Protein AF-A0A1X7SH70-F1 (afdb_monomer)

Sequence (105 aa):
MLYKKLGATLLFFGCRNRAHDYLYQEELEEYESKGILSGLYVAFSREQEEKVYVQHKLKEKGKEVWELIEGQGFFYVCGDARNMARDVQNTLLSIIKEHGGKTET

InterPro domains:
  IPR001433 Oxidoreductase FAD/NAD(P)-binding [PF00175] (8-89)
  IPR001709 Flavoprotein pyridine nucleotide cytochrome reductase [PR00371] (7-16)
  I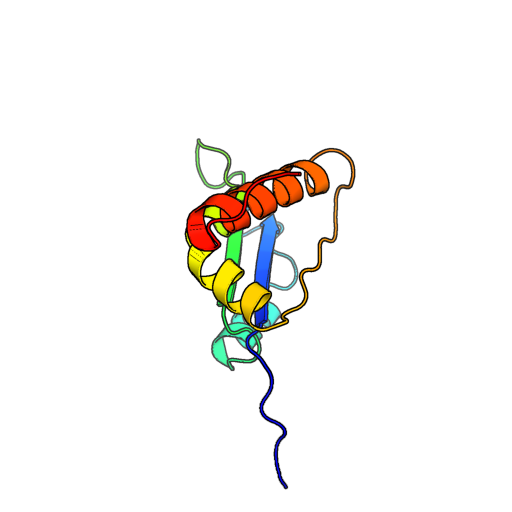PR001709 Flavoprotein pyridine nucleotide cytochrome reductase [PR00371] (20-31)
  IPR001709 Flavoprotein pyridine nucleotide cytochrome reductase [PR00371] (51-67)
  IPR001709 Flavoprotein pyridine nucleotide cytochrome reductase [PR00371] (74-82)
  IPR039261 Ferredoxin-NADP reductase (FNR), nucleotide-binding domain [G3DSA:3.40.50.80] (2-105)
  IPR039261 Ferredoxin-NADP reductase (FNR), nucleotide-binding domain [SSF52343] (3-101)

Organism: Amphimedon queenslandica (NCBI:txid400682)

Foldseek 3Di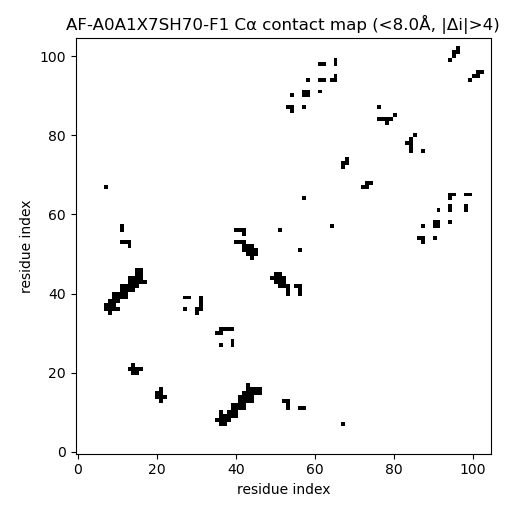:
DPDDDDDAAEDQEEDADPVPPPPPVVVVVVCCVVRVHVYYHYFHQHPDPHGGHSLNSCLVCLQVVLVCVVVVHDDDDDDDPPPNVVSNVVSNVVSCCPNVVDDDD

pLDDT: mean 95.18, std 8.49, range [47.22, 98.81]

Solvent-accessible surface area (backbone atoms only — not comparable to full-atom values): 6361 Å² total; per-residue (Å²): 133,87,75,79,82,77,74,88,36,77,46,74,40,70,34,46,35,76,94,79,51,47,77,60,48,69,62,52,54,48,32,34,76,71,57,66,28,67,38,78,46,76,17,44,38,60,79,49,92,68,75,36,43,42,43,58,56,48,57,78,40,23,62,63,55,41,55,39,46,77,68,74,48,86,88,86,87,87,75,56,73,84,54,56,49,52,50,39,50,55,42,50,52,49,27,40,34,72,70,63,76,48,75,91,131

Mean predicted aligned error: 3.51 Å

Structure (mmCIF, N/CA/C/O backbone):
data_AF-A0A1X7SH70-F1
#
_entry.id   AF-A0A1X7SH70-F1
#
loop_
_atom_site.group_PDB
_atom_site.id
_atom_site.type_symbol
_atom_site.label_atom_id
_atom_site.label_alt_id
_atom_site.label_comp_id
_atom_site.label_asym_id
_atom_site.label_entity_id
_atom_site.label_seq_id
_atom_site.pdbx_PDB_ins_code
_atom_site.Cartn_x
_atom_site.Cartn_y
_atom_site.Cartn_z
_atom_site.occupancy
_atom_site.B_iso_or_equiv
_atom_site.auth_seq_id
_atom_site.auth_comp_id
_atom_site.auth_asym_id
_atom_site.auth_atom_id
_atom_site.pdbx_PDB_model_num
ATOM 1 N N . MET A 1 1 ? -27.297 -20.633 -3.554 1.00 47.22 1 MET A N 1
ATOM 2 C CA . MET A 1 1 ? -25.963 -20.526 -2.926 1.00 47.22 1 MET A CA 1
ATOM 3 C C . MET A 1 1 ? -25.828 -19.127 -2.349 1.00 47.22 1 MET A C 1
ATOM 5 O O . MET A 1 1 ? -25.842 -18.173 -3.112 1.00 47.22 1 MET A O 1
ATOM 9 N N . LEU A 1 2 ? -25.787 -18.991 -1.021 1.00 52.19 2 LEU A N 1
ATOM 10 C CA . LEU A 1 2 ? -25.468 -17.720 -0.365 1.00 52.19 2 LEU A CA 1
ATOM 11 C C . LEU A 1 2 ? -23.964 -17.489 -0.529 1.00 52.19 2 LEU A C 1
ATOM 13 O O . LEU A 1 2 ? -23.169 -18.049 0.222 1.00 52.19 2 LEU A O 1
ATOM 17 N N . TYR A 1 3 ? -23.562 -16.729 -1.547 1.00 62.16 3 TYR A N 1
ATOM 18 C CA . TYR A 1 3 ? -22.181 -16.270 -1.633 1.00 62.16 3 TYR A CA 1
ATOM 19 C C . TYR A 1 3 ? -21.914 -15.364 -0.431 1.00 62.16 3 TYR A C 1
ATOM 21 O O . TYR A 1 3 ? -22.565 -14.334 -0.251 1.00 62.16 3 TYR A O 1
ATOM 29 N N . LYS A 1 4 ? -20.983 -15.784 0.428 1.00 75.44 4 LYS A N 1
ATOM 30 C CA . LYS A 1 4 ? -20.493 -14.971 1.537 1.00 75.44 4 LYS A CA 1
ATOM 31 C C . LYS A 1 4 ? -19.843 -13.728 0.932 1.00 75.44 4 LYS A C 1
ATOM 33 O O . LYS A 1 4 ? -18.871 -13.849 0.191 1.00 75.44 4 LYS A O 1
ATOM 38 N N . LYS A 1 5 ? -20.397 -12.550 1.219 1.00 80.88 5 LYS A N 1
ATOM 39 C CA . LYS A 1 5 ? -19.804 -11.278 0.798 1.00 80.88 5 LYS A CA 1
ATOM 40 C C . LYS A 1 5 ? -18.424 -11.157 1.450 1.00 80.88 5 LYS A C 1
ATOM 42 O O . LYS A 1 5 ? -18.324 -11.229 2.676 1.00 80.88 5 LYS A O 1
ATOM 47 N N . LEU A 1 6 ? -17.377 -11.035 0.637 1.00 88.62 6 LEU A N 1
ATOM 48 C CA . LEU A 1 6 ? -16.024 -10.776 1.124 1.00 88.62 6 LEU A CA 1
ATOM 49 C C . LEU A 1 6 ? -15.920 -9.324 1.612 1.00 88.62 6 LEU A C 1
ATOM 51 O O . LEU A 1 6 ? -16.635 -8.445 1.125 1.00 88.62 6 LEU A O 1
ATOM 55 N N . GLY A 1 7 ? -15.061 -9.096 2.606 1.00 92.31 7 GLY A N 1
ATOM 56 C CA . GLY A 1 7 ? -14.694 -7.748 3.034 1.00 92.31 7 GLY A CA 1
ATOM 57 C C . GLY A 1 7 ? -13.812 -7.059 1.992 1.00 92.31 7 GLY A C 1
ATOM 58 O O . GLY A 1 7 ? -13.246 -7.716 1.116 1.00 92.31 7 GLY A O 1
ATOM 59 N N . ALA A 1 8 ? -13.695 -5.737 2.097 1.00 96.81 8 ALA A N 1
ATOM 60 C CA . ALA A 1 8 ? -12.810 -4.977 1.229 1.00 96.81 8 ALA A CA 1
ATOM 61 C C . ALA A 1 8 ? -11.343 -5.372 1.464 1.00 96.81 8 ALA A C 1
ATOM 63 O O . ALA A 1 8 ? -10.927 -5.594 2.601 1.00 96.81 8 ALA A O 1
ATOM 64 N N . THR A 1 9 ? -10.576 -5.473 0.380 1.00 97.88 9 THR A N 1
ATOM 65 C CA . THR A 1 9 ? -9.162 -5.873 0.409 1.00 97.88 9 THR A CA 1
ATOM 66 C C . THR A 1 9 ? -8.341 -4.896 -0.418 1.00 97.88 9 THR A C 1
ATOM 68 O O . THR A 1 9 ? -8.554 -4.789 -1.624 1.00 97.88 9 THR A O 1
ATOM 71 N N . LEU A 1 10 ? -7.397 -4.202 0.216 1.00 98.62 10 LEU A N 1
ATOM 72 C CA . LEU A 1 10 ? -6.459 -3.303 -0.459 1.00 98.62 10 LEU A CA 1
ATOM 73 C C . LEU A 1 10 ? -5.077 -3.948 -0.507 1.00 98.62 10 LEU A C 1
ATOM 75 O O . LEU A 1 10 ? -4.599 -4.454 0.510 1.00 98.62 10 LEU A O 1
ATOM 79 N N . LEU A 1 11 ? -4.421 -3.894 -1.664 1.00 98.81 11 LEU A N 1
ATOM 80 C CA . LEU A 1 11 ? -3.042 -4.342 -1.823 1.00 98.81 11 LEU A CA 1
ATOM 81 C C . LEU A 1 11 ? -2.134 -3.161 -2.161 1.00 98.81 11 LEU A C 1
ATOM 83 O O . LEU A 1 11 ? -2.312 -2.499 -3.180 1.00 98.81 11 LEU A O 1
ATOM 87 N N . PHE A 1 12 ? -1.115 -2.949 -1.332 1.00 98.81 12 PHE A N 1
ATOM 88 C CA . PHE A 1 12 ? -0.026 -2.014 -1.599 1.00 98.81 12 PHE A CA 1
ATOM 89 C C . PHE A 1 12 ? 1.211 -2.810 -2.014 1.00 98.81 12 PHE A C 1
ATOM 91 O O . PHE A 1 12 ? 1.749 -3.581 -1.219 1.00 98.81 12 PHE A O 1
ATOM 98 N N . PHE A 1 13 ? 1.661 -2.636 -3.254 1.00 98.69 13 PHE A N 1
ATOM 99 C CA . PHE A 1 13 ? 2.781 -3.381 -3.828 1.00 98.6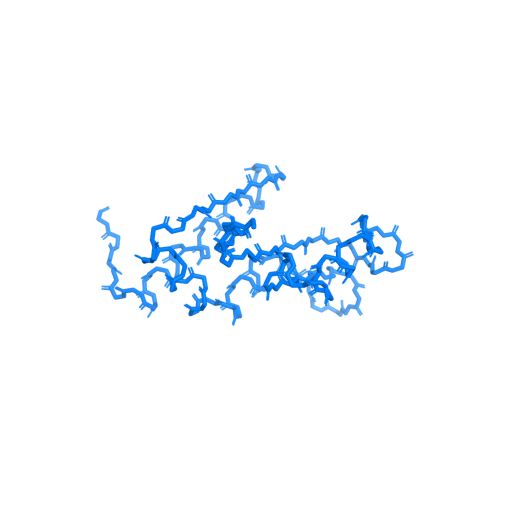9 13 PHE A CA 1
ATOM 100 C C . PHE A 1 13 ? 3.897 -2.436 -4.279 1.00 98.69 13 PHE A C 1
ATOM 102 O O . PHE A 1 13 ? 3.636 -1.314 -4.703 1.00 98.69 13 PHE A O 1
ATOM 109 N N . GLY A 1 14 ? 5.156 -2.864 -4.171 1.00 98.19 14 GLY A N 1
ATOM 110 C CA . GLY A 1 14 ? 6.314 -2.040 -4.512 1.00 98.19 14 GLY A CA 1
ATOM 111 C C . GLY A 1 14 ? 7.294 -2.779 -5.410 1.00 98.19 14 GLY A C 1
ATOM 112 O O . GLY A 1 14 ? 7.729 -3.879 -5.079 1.00 98.19 14 GLY A O 1
ATOM 113 N N . CYS A 1 15 ? 7.688 -2.141 -6.509 1.00 98.06 15 CYS A N 1
ATOM 114 C CA . CYS A 1 15 ? 8.710 -2.637 -7.431 1.00 98.06 15 CYS A CA 1
ATOM 115 C C . CYS A 1 15 ? 9.524 -1.471 -8.021 1.00 98.06 15 CYS A C 1
ATOM 117 O O . CYS A 1 15 ? 9.341 -0.306 -7.649 1.00 98.06 15 CYS A O 1
ATOM 119 N N . ARG A 1 16 ? 10.511 -1.751 -8.876 1.00 97.75 16 ARG A N 1
ATOM 120 C CA . ARG A 1 16 ? 11.336 -0.697 -9.481 1.00 97.75 16 ARG A CA 1
ATOM 121 C C . ARG A 1 16 ? 10.621 -0.080 -10.669 1.00 97.75 16 ARG A C 1
ATOM 123 O O . ARG A 1 16 ? 10.495 1.138 -10.701 1.00 97.75 16 ARG A O 1
ATOM 130 N N . ASN A 1 17 ? 10.167 -0.911 -11.602 1.00 96.19 17 ASN A N 1
ATOM 131 C CA . ASN A 1 17 ? 9.557 -0.486 -12.855 1.00 96.19 17 ASN A CA 1
ATOM 132 C C . ASN A 1 17 ? 8.475 -1.475 -13.281 1.00 96.19 17 ASN A C 1
ATOM 134 O O . ASN A 1 17 ? 8.691 -2.689 -13.232 1.00 96.19 17 ASN A O 1
ATOM 138 N N . ARG A 1 18 ? 7.378 -0.956 -13.83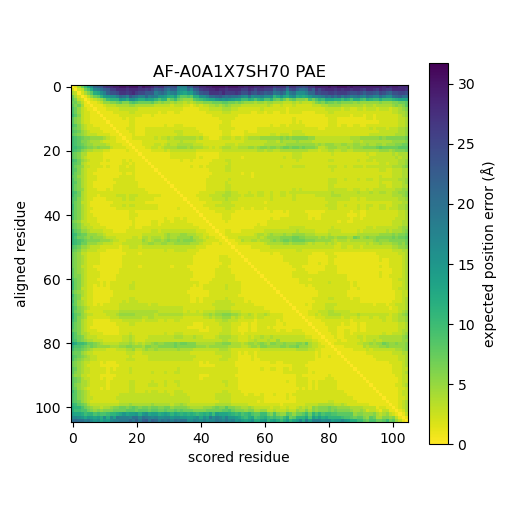4 1.00 96.00 18 ARG A N 1
ATOM 139 C CA . ARG A 1 18 ? 6.265 -1.750 -14.358 1.00 96.00 18 ARG A CA 1
ATOM 140 C C . ARG A 1 18 ? 6.728 -2.824 -15.336 1.00 96.00 18 ARG A C 1
ATOM 142 O O . ARG A 1 18 ? 6.364 -3.979 -15.197 1.00 96.00 18 ARG A O 1
ATOM 149 N N . ALA A 1 19 ? 7.596 -2.455 -16.276 1.00 95.69 19 ALA A N 1
ATOM 150 C CA . ALA A 1 19 ? 8.014 -3.341 -17.361 1.00 95.69 19 ALA A CA 1
ATOM 151 C C . ALA A 1 19 ? 8.995 -4.463 -16.961 1.00 95.69 19 ALA A C 1
ATOM 153 O O . ALA A 1 19 ? 9.290 -5.313 -17.795 1.00 95.69 19 ALA A O 1
ATOM 154 N N . HIS A 1 20 ? 9.556 -4.451 -15.745 1.00 94.31 20 HIS A N 1
ATOM 155 C CA . HIS A 1 20 ? 10.677 -5.339 -15.398 1.00 94.31 20 HIS A CA 1
ATOM 156 C C . HIS A 1 20 ? 10.420 -6.224 -14.184 1.00 94.31 20 HIS A C 1
ATOM 158 O O . HIS A 1 20 ? 10.815 -7.386 -14.189 1.00 94.31 20 HIS A O 1
ATOM 164 N N . ASP A 1 21 ? 9.841 -5.675 -13.119 1.00 97.19 21 ASP A N 1
ATOM 165 C CA . ASP A 1 21 ? 9.742 -6.371 -11.834 1.00 97.19 21 ASP A CA 1
ATOM 166 C C . ASP A 1 21 ? 8.389 -6.176 -11.144 1.00 97.19 21 ASP A C 1
ATOM 168 O O . ASP A 1 21 ? 8.273 -6.352 -9.928 1.00 97.19 21 ASP A O 1
ATOM 172 N N . TYR A 1 22 ? 7.348 -5.882 -11.926 1.00 98.12 22 TYR A N 1
ATOM 173 C CA . TYR A 1 22 ? 5.973 -5.945 -11.455 1.00 98.12 22 TYR A CA 1
ATOM 174 C C . TYR A 1 22 ? 5.498 -7.403 -11.395 1.00 98.12 22 TYR A C 1
ATOM 176 O O . TYR A 1 22 ? 4.913 -7.950 -12.326 1.00 98.12 22 TYR A O 1
ATOM 184 N N . LEU A 1 23 ? 5.808 -8.051 -10.273 1.00 98.44 23 LEU A N 1
ATOM 185 C CA . LEU A 1 23 ? 5.469 -9.452 -10.039 1.00 98.44 23 LEU A CA 1
ATOM 186 C C . LEU A 1 23 ? 3.951 -9.667 -10.059 1.00 98.44 23 LEU A C 1
ATOM 188 O O . LEU A 1 23 ? 3.223 -8.945 -9.378 1.00 98.44 23 LEU A O 1
ATOM 192 N N . TYR A 1 24 ? 3.515 -10.699 -10.788 1.00 98.50 24 TYR A N 1
ATOM 193 C CA . TYR A 1 24 ? 2.107 -11.080 -10.952 1.00 98.50 24 TYR A CA 1
ATOM 194 C C . TYR A 1 24 ? 1.220 -9.950 -11.493 1.00 98.50 24 TYR A C 1
ATOM 196 O O . TYR A 1 24 ? 0.083 -9.791 -11.057 1.00 98.50 24 TYR A O 1
ATOM 204 N N . GLN A 1 25 ? 1.755 -9.109 -12.388 1.00 98.44 25 GLN A N 1
ATOM 205 C CA . GLN A 1 25 ? 1.020 -7.962 -12.920 1.00 98.44 25 GLN A CA 1
ATOM 206 C C . GLN A 1 25 ? -0.360 -8.366 -13.456 1.00 98.44 25 GLN A C 1
ATOM 208 O O . GLN A 1 25 ? -1.359 -7.790 -13.036 1.00 98.44 25 GLN A O 1
ATOM 213 N N . GLU A 1 26 ? -0.409 -9.344 -14.362 1.00 98.38 26 GLU A N 1
ATOM 214 C CA . GLU A 1 26 ? -1.649 -9.741 -15.033 1.00 98.38 26 GLU A CA 1
ATOM 215 C C . GLU A 1 26 ? -2.678 -10.264 -14.024 1.00 98.38 26 GLU A C 1
ATOM 217 O O . GLU A 1 26 ? -3.831 -9.840 -14.049 1.00 98.38 26 GLU A O 1
ATOM 222 N N . GLU A 1 27 ? -2.261 -11.107 -13.078 1.00 98.69 27 GLU A N 1
ATOM 223 C CA . GLU A 1 27 ? -3.153 -11.672 -12.066 1.00 98.69 27 GLU A CA 1
ATOM 224 C C . GLU A 1 27 ? -3.657 -10.613 -11.081 1.00 98.69 27 GLU A C 1
ATOM 226 O O . GLU A 1 27 ? -4.829 -10.619 -10.704 1.00 98.69 27 GLU A O 1
ATOM 231 N N . LEU A 1 28 ? -2.792 -9.690 -10.653 1.00 98.62 28 LEU A N 1
ATOM 232 C CA . LEU A 1 28 ? -3.170 -8.623 -9.728 1.00 98.62 28 LEU A CA 1
ATOM 233 C C . LEU A 1 28 ? -4.134 -7.629 -10.384 1.00 98.62 28 LEU A C 1
ATOM 235 O O . LEU A 1 28 ? -5.147 -7.279 -9.773 1.00 98.62 28 LEU A O 1
ATOM 239 N N . GLU A 1 29 ? -3.852 -7.208 -11.619 1.00 98.50 29 GLU A N 1
ATOM 240 C CA . GLU A 1 29 ? -4.735 -6.330 -12.398 1.00 98.50 29 GLU A CA 1
ATOM 241 C C . GLU A 1 29 ? -6.070 -7.040 -12.710 1.00 98.50 29 GLU A C 1
ATOM 243 O O . GLU A 1 29 ? -7.142 -6.437 -12.606 1.00 98.50 29 GLU A O 1
ATOM 248 N N . GLU A 1 30 ? -6.051 -8.352 -12.978 1.00 98.56 30 GLU A N 1
ATOM 249 C CA . GLU A 1 30 ? -7.267 -9.156 -13.128 1.00 98.56 30 GLU A CA 1
ATOM 250 C C . GLU A 1 30 ? -8.082 -9.212 -11.824 1.00 98.56 30 GLU A C 1
ATOM 252 O O . GLU A 1 30 ? -9.304 -9.030 -11.854 1.00 98.56 30 GLU A O 1
ATOM 257 N N . TYR A 1 31 ? -7.444 -9.424 -10.669 1.00 97.94 31 TYR A N 1
ATOM 258 C CA . TYR A 1 31 ? -8.131 -9.454 -9.374 1.00 97.94 31 TYR A CA 1
ATOM 259 C C . TYR A 1 31 ? -8.764 -8.116 -9.003 1.00 97.94 31 TYR A C 1
ATOM 261 O O . TYR A 1 31 ? -9.858 -8.115 -8.431 1.00 97.94 31 TYR A O 1
ATOM 269 N N . GLU A 1 32 ? -8.126 -6.997 -9.341 1.00 98.06 32 GLU A N 1
ATOM 270 C CA . GLU A 1 32 ? -8.739 -5.674 -9.206 1.00 98.06 32 GLU A CA 1
ATOM 271 C C . GLU A 1 32 ? -9.942 -5.533 -10.148 1.00 98.06 32 GLU A C 1
ATOM 273 O O . GLU A 1 32 ? -11.035 -5.184 -9.704 1.00 98.06 32 GLU A O 1
ATOM 278 N N . SER A 1 33 ? -9.797 -5.910 -11.424 1.00 97.88 33 SER A N 1
ATOM 279 C CA . SER A 1 33 ? -10.888 -5.818 -12.409 1.00 97.88 33 SER A CA 1
ATOM 280 C C . SER A 1 33 ? -12.125 -6.649 -12.032 1.00 97.88 33 SER A C 1
ATOM 282 O O . SER A 1 33 ? -13.259 -6.262 -12.322 1.00 97.88 33 SER A O 1
ATOM 284 N N . LYS A 1 34 ? -11.920 -7.780 -11.343 1.00 96.00 34 LYS A N 1
ATOM 285 C CA . LYS A 1 34 ? -12.980 -8.667 -10.838 1.00 96.00 34 LYS A CA 1
ATOM 286 C C . LYS A 1 34 ? -13.538 -8.237 -9.477 1.00 96.00 34 LYS A C 1
ATOM 288 O O . LYS A 1 34 ? -14.460 -8.883 -8.979 1.00 96.00 34 LYS A O 1
ATOM 293 N N . GLY A 1 35 ? -12.985 -7.192 -8.859 1.00 94.56 35 GLY A N 1
ATOM 294 C CA . GLY A 1 35 ? -13.373 -6.716 -7.530 1.00 94.56 35 GLY A CA 1
ATOM 295 C C . GLY A 1 35 ? -12.981 -7.656 -6.385 1.00 94.56 35 GLY A C 1
ATOM 296 O O . GLY A 1 35 ? -13.532 -7.547 -5.290 1.00 94.56 35 GLY A O 1
ATOM 297 N N . ILE A 1 36 ? -12.057 -8.593 -6.627 1.00 95.31 36 ILE A N 1
ATOM 298 C CA . ILE A 1 36 ? -11.464 -9.445 -5.584 1.00 95.31 36 ILE A CA 1
ATOM 299 C C . ILE A 1 36 ? -10.529 -8.591 -4.725 1.00 95.31 36 ILE A 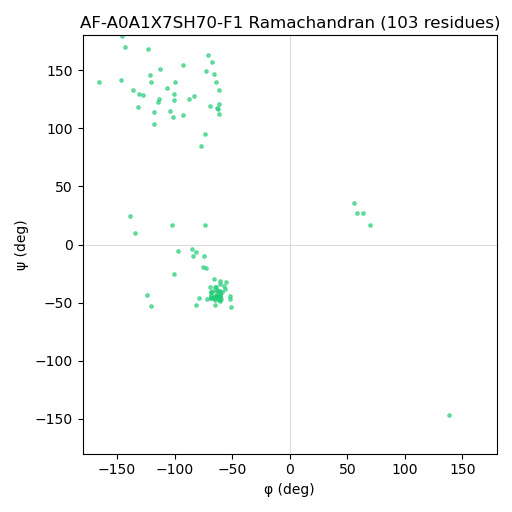C 1
ATOM 301 O O . ILE A 1 36 ? -10.620 -8.611 -3.498 1.00 95.31 36 ILE A O 1
ATOM 305 N N . LEU A 1 37 ? -9.672 -7.800 -5.377 1.00 97.62 37 LEU A N 1
ATOM 306 C CA . LEU A 1 37 ? -9.021 -6.656 -4.752 1.00 97.62 37 LEU A CA 1
ATOM 307 C C . LEU A 1 37 ? -9.947 -5.453 -4.906 1.00 97.62 37 LEU A C 1
ATOM 309 O O . LEU A 1 37 ? -10.367 -5.115 -6.008 1.00 97.62 37 LEU A O 1
ATOM 313 N N . SER A 1 38 ? -10.275 -4.809 -3.791 1.00 97.44 38 SER A N 1
ATOM 314 C CA . SER A 1 38 ? -11.029 -3.552 -3.786 1.00 97.44 38 SER A CA 1
ATOM 315 C C . SER A 1 38 ? -10.163 -2.362 -4.208 1.00 97.44 38 SER A C 1
ATOM 317 O O . SER A 1 38 ? -10.703 -1.340 -4.616 1.00 97.44 38 SER A O 1
ATOM 319 N N . GLY A 1 39 ? -8.836 -2.507 -4.139 1.00 98.12 39 GLY A N 1
ATOM 320 C CA . GLY A 1 39 ? -7.883 -1.555 -4.696 1.00 98.12 39 GLY A CA 1
ATOM 321 C C . GLY A 1 39 ? -6.471 -2.131 -4.779 1.00 98.12 39 GLY A C 1
ATOM 322 O O . GLY A 1 39 ? -6.016 -2.826 -3.864 1.00 98.12 39 GLY A O 1
ATOM 323 N N . LEU A 1 40 ? -5.781 -1.823 -5.875 1.00 98.75 40 LEU A N 1
ATOM 324 C CA . LEU A 1 40 ? -4.395 -2.188 -6.141 1.00 98.75 40 LEU A CA 1
ATOM 325 C C . LEU A 1 40 ? -3.540 -0.924 -6.286 1.00 98.75 40 LEU A C 1
ATOM 327 O O . LEU A 1 40 ? -3.677 -0.139 -7.221 1.00 98.75 40 LEU A O 1
ATOM 331 N N . TYR A 1 41 ? -2.619 -0.721 -5.347 1.00 98.75 41 TYR A N 1
ATOM 332 C CA . TYR A 1 41 ? -1.779 0.472 -5.290 1.00 98.75 41 TYR A CA 1
ATOM 333 C C . TYR A 1 41 ? -0.314 0.103 -5.450 1.00 98.75 41 TYR A C 1
ATOM 335 O O . TYR A 1 41 ? 0.336 -0.377 -4.518 1.00 98.75 41 TYR A O 1
ATOM 343 N N . VAL A 1 42 ? 0.217 0.359 -6.642 1.00 98.56 42 VAL A N 1
ATOM 344 C CA . VAL A 1 42 ? 1.596 0.012 -6.983 1.00 98.56 42 VAL A CA 1
ATOM 345 C C . VAL A 1 42 ? 2.505 1.229 -6.885 1.00 98.56 42 VAL A C 1
ATOM 347 O O . VAL A 1 42 ? 2.228 2.292 -7.442 1.00 98.56 42 VAL A O 1
ATOM 350 N N . ALA A 1 43 ? 3.612 1.066 -6.171 1.00 98.44 43 ALA A N 1
ATOM 351 C CA . ALA A 1 43 ? 4.695 2.025 -6.083 1.00 98.44 43 ALA A CA 1
ATOM 352 C C . ALA A 1 43 ? 5.851 1.587 -6.993 1.00 98.44 43 ALA A C 1
ATOM 354 O O . ALA A 1 43 ? 6.545 0.609 -6.704 1.00 98.44 43 ALA A O 1
ATOM 355 N N . PHE A 1 44 ? 6.065 2.330 -8.078 1.00 98.25 44 PHE A N 1
ATOM 356 C CA . PHE A 1 44 ? 7.227 2.178 -8.950 1.00 98.25 44 PHE A CA 1
ATOM 357 C C . PHE A 1 44 ? 8.324 3.136 -8.489 1.00 98.25 44 PHE A C 1
ATOM 359 O O . PHE A 1 44 ? 8.179 4.350 -8.566 1.00 98.25 44 PHE A O 1
ATOM 366 N N . SER A 1 45 ? 9.415 2.596 -7.952 1.00 97.75 45 SER A N 1
ATOM 367 C CA . SER A 1 45 ? 10.461 3.409 -7.313 1.00 97.75 45 SER A CA 1
ATOM 368 C C . SER A 1 45 ? 11.465 4.041 -8.283 1.00 97.75 45 SER A C 1
ATOM 370 O O . SER A 1 45 ? 12.336 4.785 -7.828 1.00 97.75 45 SER A O 1
ATOM 372 N N . ARG A 1 46 ? 11.403 3.713 -9.583 1.00 97.44 46 ARG A N 1
ATOM 373 C CA . ARG A 1 46 ? 12.380 4.144 -10.600 1.00 97.44 46 ARG A CA 1
ATOM 374 C C . ARG A 1 46 ? 11.766 4.658 -11.910 1.00 97.44 46 ARG A C 1
ATOM 376 O O . ARG A 1 46 ? 12.516 4.875 -12.856 1.00 97.44 46 ARG A O 1
ATOM 383 N N . GLU A 1 47 ? 10.450 4.867 -11.975 1.00 96.44 47 GLU A N 1
ATOM 384 C CA . GLU A 1 47 ? 9.790 5.409 -13.180 1.00 96.44 47 GLU A CA 1
ATOM 385 C C . GLU A 1 47 ? 9.832 6.943 -13.260 1.00 96.44 47 GLU A C 1
ATOM 387 O O . GLU A 1 47 ? 9.515 7.531 -14.292 1.00 96.44 47 GLU A O 1
ATOM 392 N N . GLN A 1 48 ? 10.258 7.594 -12.183 1.00 94.81 48 GLN A N 1
ATOM 393 C CA . GLN A 1 48 ? 10.373 9.037 -12.043 1.00 94.81 48 GLN A CA 1
ATOM 394 C C . GLN A 1 48 ? 11.615 9.393 -11.213 1.00 94.81 48 GLN A C 1
ATOM 396 O O . GLN A 1 48 ? 12.237 8.525 -10.595 1.00 94.81 48 GLN A O 1
ATOM 401 N N . GLU A 1 49 ? 11.959 10.682 -11.186 1.00 95.56 49 GLU A N 1
ATOM 402 C CA . GLU A 1 49 ? 13.092 11.206 -10.412 1.00 95.56 49 GLU A CA 1
ATOM 403 C C . GLU A 1 49 ? 12.910 10.984 -8.900 1.00 95.56 49 GLU A C 1
ATOM 405 O O . GLU A 1 49 ? 13.817 10.502 -8.219 1.00 95.56 49 GLU A O 1
ATOM 410 N N . GLU A 1 50 ? 11.709 11.260 -8.388 1.00 96.50 50 GLU A N 1
ATOM 411 C CA . GLU A 1 50 ? 11.378 11.099 -6.972 1.00 96.50 50 GLU A CA 1
ATOM 412 C C . GLU A 1 50 ? 10.998 9.660 -6.622 1.00 96.50 50 GLU A C 1
ATOM 414 O O . GLU A 1 50 ? 10.093 9.065 -7.208 1.00 96.50 50 GLU A O 1
ATOM 419 N N . LYS A 1 51 ? 11.633 9.089 -5.596 1.00 96.62 51 LYS A N 1
ATOM 420 C CA . LYS A 1 51 ? 11.357 7.699 -5.216 1.00 96.62 51 LYS A CA 1
ATOM 421 C C . LYS A 1 51 ? 9.959 7.548 -4.626 1.00 96.62 51 LYS A C 1
ATOM 423 O O . LYS A 1 51 ? 9.660 8.066 -3.550 1.00 96.62 51 LYS A O 1
ATOM 428 N N . VAL A 1 52 ? 9.131 6.732 -5.273 1.00 97.94 52 VAL A N 1
ATOM 429 C CA . VAL A 1 52 ? 7.820 6.337 -4.749 1.00 97.94 52 VAL A CA 1
ATOM 430 C C . VAL A 1 52 ? 7.895 4.941 -4.137 1.00 97.94 52 VAL A C 1
ATOM 432 O O . VAL A 1 52 ? 8.298 3.980 -4.789 1.00 97.94 52 VAL A O 1
ATOM 435 N N . TYR A 1 53 ? 7.496 4.832 -2.869 1.00 98.44 53 TYR A N 1
ATOM 436 C CA . TYR A 1 53 ? 7.457 3.580 -2.113 1.00 98.44 53 TYR A CA 1
ATOM 437 C C . TYR A 1 53 ? 6.054 3.298 -1.569 1.00 98.44 53 TYR A C 1
ATOM 439 O O . TYR A 1 53 ? 5.182 4.170 -1.571 1.00 98.44 53 TYR A O 1
ATOM 447 N N . VAL A 1 54 ? 5.842 2.078 -1.069 1.00 98.50 54 VAL A N 1
ATOM 448 C CA . VAL A 1 54 ? 4.538 1.620 -0.562 1.00 98.50 54 VAL A CA 1
ATOM 449 C C . VAL A 1 54 ? 3.991 2.511 0.550 1.00 98.50 54 VAL A C 1
ATOM 451 O O . VAL A 1 54 ? 2.798 2.782 0.565 1.00 98.50 54 VAL A O 1
ATOM 454 N N . GLN A 1 55 ? 4.843 3.053 1.422 1.00 98.69 55 GLN A N 1
ATOM 455 C CA . GLN A 1 55 ? 4.420 3.977 2.470 1.00 98.69 55 GLN A CA 1
ATOM 456 C C . GLN A 1 55 ? 3.886 5.312 1.923 1.00 98.69 55 GLN A C 1
ATOM 458 O O . GLN A 1 55 ? 2.995 5.906 2.522 1.00 98.69 55 GLN A O 1
ATOM 463 N N . HIS A 1 56 ? 4.357 5.773 0.759 1.00 98.62 56 HIS A N 1
ATOM 464 C CA . HIS A 1 56 ? 3.802 6.972 0.123 1.00 98.62 56 HIS A CA 1
ATOM 465 C C . HIS A 1 56 ? 2.376 6.698 -0.366 1.00 98.62 56 HIS A C 1
ATOM 467 O O . HIS A 1 56 ? 1.462 7.458 -0.055 1.00 98.62 56 HIS A O 1
ATOM 473 N N . LYS A 1 57 ? 2.165 5.551 -1.028 1.00 98.69 57 LYS A N 1
ATOM 474 C CA . LYS A 1 57 ? 0.832 5.096 -1.455 1.00 98.69 57 LYS A CA 1
ATOM 475 C C . LYS A 1 57 ? -0.105 4.830 -0.284 1.00 98.69 57 LYS A C 1
ATOM 477 O O . LYS A 1 57 ? -1.271 5.206 -0.340 1.00 98.69 57 LYS A O 1
ATOM 482 N N . LEU A 1 58 ? 0.414 4.257 0.797 1.00 98.62 58 LEU A N 1
ATOM 483 C CA . LEU A 1 58 ? -0.342 4.040 2.023 1.00 98.62 58 LEU A CA 1
ATOM 484 C C . LEU A 1 58 ? -0.834 5.368 2.612 1.00 98.62 58 LEU A C 1
ATOM 486 O O . LEU A 1 58 ? -2.006 5.481 2.955 1.00 98.62 58 LEU A O 1
ATOM 490 N N . LYS A 1 59 ? 0.033 6.3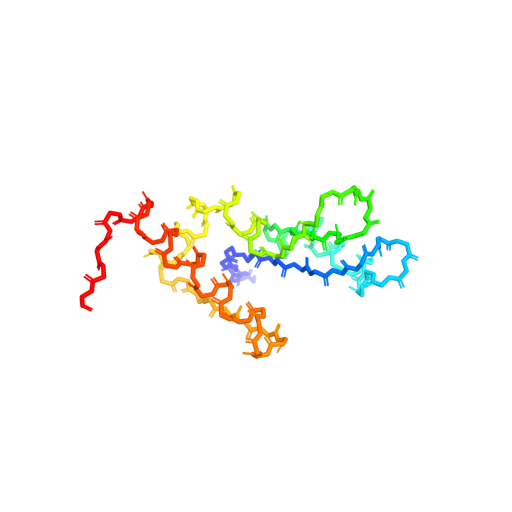90 2.664 1.00 98.50 59 LYS A N 1
ATOM 491 C CA . LYS A 1 59 ? -0.331 7.730 3.140 1.00 98.50 59 LYS A CA 1
ATOM 492 C C . LYS A 1 59 ? -1.379 8.402 2.249 1.00 98.50 59 LYS A C 1
ATOM 494 O O . LYS A 1 59 ? -2.341 8.951 2.773 1.00 98.50 59 LYS A O 1
ATOM 499 N N . GLU A 1 60 ? -1.241 8.313 0.922 1.00 98.56 60 GLU A N 1
ATOM 500 C CA . GLU A 1 60 ? -2.248 8.811 -0.039 1.00 98.56 60 GLU A CA 1
ATOM 501 C C . GLU A 1 60 ? -3.642 8.199 0.210 1.00 98.56 60 GLU A C 1
ATOM 503 O O . GLU A 1 60 ? -4.661 8.851 -0.017 1.00 98.56 60 GLU A O 1
ATOM 508 N N . LYS A 1 61 ? -3.689 6.951 0.694 1.00 98.62 61 LYS A N 1
ATOM 509 C CA . LYS A 1 61 ? -4.914 6.196 0.995 1.00 98.62 61 LYS A CA 1
ATOM 510 C C . LYS A 1 61 ? -5.260 6.148 2.482 1.00 98.62 61 LYS A C 1
ATOM 512 O O . LYS A 1 61 ? -6.101 5.349 2.887 1.00 98.62 61 LYS A O 1
ATOM 517 N N . GLY A 1 62 ? -4.664 7.026 3.291 1.00 98.38 62 GLY A N 1
ATOM 518 C CA . GLY A 1 62 ? -4.745 6.982 4.750 1.00 98.38 62 GLY A CA 1
ATOM 519 C C . GLY A 1 62 ? -6.167 6.897 5.304 1.00 98.38 62 GLY A C 1
ATOM 520 O O . GLY A 1 62 ? -6.434 6.068 6.170 1.00 98.38 62 GLY A O 1
ATOM 521 N N . LYS A 1 63 ? -7.099 7.691 4.766 1.00 98.38 63 LYS A N 1
ATOM 522 C CA . LYS A 1 63 ? -8.500 7.680 5.207 1.00 98.38 63 LYS A CA 1
ATOM 523 C C . LYS A 1 63 ? -9.169 6.315 5.000 1.00 98.38 63 LYS A C 1
ATOM 525 O O . LYS A 1 63 ? -9.782 5.796 5.922 1.00 98.38 63 LYS A O 1
ATOM 530 N N . GLU A 1 64 ? -9.014 5.729 3.816 1.00 98.25 64 GLU A N 1
ATOM 531 C CA . GLU A 1 64 ? -9.597 4.426 3.466 1.00 98.25 64 GLU A CA 1
ATOM 532 C C . GLU A 1 64 ? -8.966 3.295 4.292 1.00 98.25 64 GLU A C 1
ATOM 534 O O . GLU A 1 64 ? -9.654 2.415 4.804 1.00 98.25 64 GLU A O 1
ATOM 539 N N . VAL A 1 65 ? -7.647 3.359 4.500 1.00 98.38 65 VAL A N 1
ATOM 540 C CA . VAL A 1 65 ? -6.923 2.430 5.379 1.00 98.38 65 VAL A CA 1
ATOM 541 C C . VAL A 1 65 ? -7.445 2.519 6.816 1.00 98.38 65 VAL A C 1
ATOM 543 O O . VAL A 1 65 ? -7.667 1.485 7.446 1.00 98.38 65 VAL A O 1
ATOM 546 N N . TRP A 1 66 ? -7.666 3.731 7.336 1.00 98.25 66 TRP A N 1
ATOM 547 C CA . TRP A 1 66 ? -8.232 3.929 8.670 1.00 98.25 66 TRP A CA 1
ATOM 548 C C . TRP A 1 66 ? -9.648 3.357 8.788 1.00 98.25 66 TRP A C 1
ATOM 550 O O . TRP A 1 66 ? -9.915 2.632 9.742 1.00 98.25 66 TRP A O 1
ATOM 560 N N . GLU A 1 67 ? -10.524 3.613 7.812 1.00 98.06 67 GLU A N 1
ATOM 561 C CA . GLU A 1 67 ? -11.895 3.080 7.794 1.00 98.06 67 GLU A CA 1
ATOM 562 C C . GLU A 1 67 ? -11.912 1.542 7.874 1.00 98.06 67 GLU A C 1
ATOM 564 O O . GLU A 1 67 ? -12.728 0.964 8.596 1.00 98.06 67 GLU A O 1
ATOM 569 N N . LEU A 1 68 ? -10.972 0.861 7.204 1.00 97.94 68 LEU A N 1
ATOM 570 C CA . LEU A 1 68 ? -10.836 -0.595 7.309 1.00 97.94 68 LEU A CA 1
ATOM 571 C C . LEU A 1 68 ? -10.363 -1.041 8.693 1.00 97.94 68 LEU A C 1
ATOM 573 O O . LEU A 1 68 ? -10.899 -2.006 9.230 1.00 97.94 68 LEU A O 1
ATOM 577 N N . ILE A 1 69 ? -9.381 -0.356 9.280 1.00 96.81 69 ILE A N 1
ATOM 578 C CA . ILE A 1 69 ? -8.847 -0.694 10.608 1.00 96.81 69 ILE A CA 1
ATOM 579 C C . ILE A 1 69 ? -9.905 -0.477 11.693 1.00 96.81 69 ILE A C 1
ATOM 581 O O . ILE A 1 69 ? -10.117 -1.354 12.531 1.00 96.81 69 ILE A O 1
ATOM 585 N N . GLU A 1 70 ? -10.601 0.660 11.663 1.00 97.25 70 GLU A N 1
ATOM 586 C CA . GLU A 1 70 ? -11.712 0.957 12.572 1.00 97.25 70 GLU A CA 1
ATOM 587 C C . GLU A 1 70 ? -12.847 -0.069 12.415 1.00 97.25 70 GLU A C 1
ATOM 589 O O . GLU A 1 70 ? -13.451 -0.497 13.398 1.00 97.25 70 GLU A O 1
ATOM 594 N N . GLY A 1 71 ? -13.056 -0.558 11.189 1.00 96.75 71 GLY A N 1
ATOM 595 C CA . GLY A 1 71 ? -13.958 -1.658 10.852 1.00 96.75 71 GLY A CA 1
ATOM 596 C C . GLY A 1 71 ? -13.486 -3.064 11.254 1.00 96.75 71 GLY A C 1
ATOM 597 O O . GLY A 1 71 ? -14.042 -4.038 10.746 1.00 96.75 71 GLY A O 1
ATOM 598 N N . GLN A 1 72 ? -12.497 -3.201 12.148 1.00 95.69 72 GLN A N 1
ATOM 599 C CA . GLN A 1 72 ? -11.886 -4.478 12.566 1.00 95.69 72 GLN A CA 1
ATOM 600 C C . GLN A 1 72 ? -11.166 -5.233 11.432 1.00 95.69 72 GLN A C 1
ATOM 602 O O . GLN A 1 72 ? -11.056 -6.461 11.451 1.00 95.69 72 GLN A O 1
ATOM 607 N N . GLY A 1 73 ? -10.678 -4.505 10.430 1.00 96.19 73 GLY A N 1
ATOM 608 C CA . GLY A 1 73 ? -9.828 -5.035 9.375 1.00 96.19 73 GLY A CA 1
ATOM 609 C C . GLY A 1 73 ? -8.453 -5.453 9.894 1.00 96.19 73 GLY A C 1
ATOM 610 O O . GLY A 1 73 ? -7.959 -4.970 10.913 1.00 96.19 73 GLY A O 1
ATOM 611 N N . PHE A 1 74 ? -7.814 -6.357 9.157 1.00 97.69 74 PHE A N 1
ATOM 612 C CA . PHE A 1 74 ? -6.467 -6.827 9.458 1.00 97.69 74 PHE A CA 1
ATOM 613 C C . PHE A 1 74 ? -5.445 -6.116 8.573 1.00 97.69 74 PHE A C 1
ATOM 615 O O . PHE A 1 74 ? -5.670 -5.928 7.378 1.00 97.69 74 PHE A O 1
ATOM 622 N N . PHE A 1 75 ? -4.302 -5.761 9.157 1.00 98.06 75 PHE A N 1
ATOM 623 C CA . PHE A 1 75 ? -3.189 -5.135 8.452 1.00 98.06 75 PHE A CA 1
ATOM 624 C C . PHE A 1 75 ? -1.992 -6.086 8.425 1.00 98.06 75 PHE A C 1
ATOM 626 O O . PHE A 1 75 ? -1.533 -6.541 9.473 1.00 98.06 75 PHE A O 1
ATOM 633 N N . TYR A 1 76 ? -1.478 -6.376 7.231 1.00 98.38 76 TYR A N 1
ATOM 634 C CA . TYR A 1 76 ? -0.365 -7.302 7.028 1.00 98.38 76 TYR A CA 1
ATOM 635 C C . TYR A 1 76 ? 0.800 -6.590 6.345 1.00 98.38 76 TYR A C 1
ATOM 637 O O . TYR A 1 76 ? 0.603 -5.819 5.408 1.00 98.38 76 TYR A O 1
ATOM 645 N N . VAL A 1 77 ? 2.022 -6.888 6.788 1.00 98.12 77 VAL A N 1
ATOM 646 C CA . VAL A 1 77 ? 3.261 -6.378 6.186 1.00 98.12 77 VAL A CA 1
ATOM 647 C C . VAL A 1 77 ? 4.172 -7.556 5.875 1.00 98.12 77 VAL A C 1
ATOM 649 O O . VAL A 1 77 ? 4.438 -8.386 6.741 1.00 98.12 77 VAL A O 1
ATOM 652 N N . CYS A 1 78 ? 4.665 -7.624 4.640 1.00 98.12 78 CYS A N 1
ATOM 653 C CA . CYS A 1 78 ? 5.602 -8.648 4.191 1.00 98.12 78 CYS A CA 1
ATOM 654 C C . CYS A 1 78 ? 6.708 -8.003 3.349 1.00 98.12 78 CYS A C 1
ATOM 656 O O . CYS A 1 78 ? 6.420 -7.190 2.473 1.00 98.12 78 CYS A O 1
ATOM 658 N N . GLY A 1 79 ? 7.970 -8.350 3.614 1.00 96.56 79 GLY A N 1
ATOM 659 C CA . GLY A 1 79 ? 9.126 -7.859 2.860 1.00 96.56 79 GLY A CA 1
ATOM 660 C C . GLY A 1 79 ? 10.313 -7.497 3.753 1.00 96.56 79 GLY A C 1
ATOM 661 O O . GLY A 1 79 ? 10.544 -8.136 4.778 1.00 96.56 79 GLY A O 1
ATOM 662 N N . ASP A 1 80 ? 11.085 -6.482 3.352 1.00 97.00 80 ASP A N 1
ATOM 663 C CA . ASP A 1 80 ? 12.291 -6.052 4.073 1.00 97.00 80 ASP A CA 1
ATOM 664 C C . ASP A 1 80 ? 11.976 -5.581 5.503 1.00 97.00 80 ASP A C 1
ATOM 666 O O . ASP A 1 80 ? 11.372 -4.530 5.722 1.00 97.00 80 ASP A O 1
ATOM 670 N N . ALA A 1 81 ? 12.443 -6.348 6.488 1.00 93.62 81 ALA A N 1
ATOM 671 C CA . ALA A 1 81 ? 12.230 -6.056 7.902 1.00 93.62 81 ALA A CA 1
ATOM 672 C C . ALA A 1 81 ? 13.072 -4.874 8.416 1.00 93.62 81 ALA A C 1
ATOM 674 O O . ALA A 1 81 ? 12.753 -4.303 9.455 1.00 93.62 81 ALA A O 1
ATOM 675 N N . ARG A 1 82 ? 14.161 -4.512 7.720 1.00 93.06 82 ARG A N 1
ATOM 676 C CA . ARG A 1 82 ? 15.115 -3.503 8.208 1.00 93.06 82 ARG A CA 1
ATOM 677 C C . ARG A 1 82 ? 14.624 -2.075 8.009 1.00 93.06 82 ARG A C 1
ATOM 679 O O . ARG A 1 82 ? 14.747 -1.265 8.922 1.00 93.06 82 ARG A O 1
ATOM 686 N N . ASN A 1 83 ? 14.100 -1.765 6.827 1.00 96.12 83 ASN A N 1
ATOM 687 C CA . ASN A 1 83 ? 13.702 -0.407 6.463 1.00 96.12 83 ASN A CA 1
ATOM 688 C C . ASN A 1 83 ? 12.218 -0.348 6.119 1.00 96.12 83 ASN A C 1
ATOM 690 O O . ASN A 1 83 ? 11.488 0.429 6.729 1.00 96.12 83 ASN A O 1
ATOM 694 N N . MET A 1 84 ? 11.758 -1.208 5.202 1.00 97.31 84 MET A N 1
ATOM 695 C CA . MET A 1 84 ? 10.385 -1.132 4.689 1.00 97.31 84 MET A CA 1
ATOM 696 C C . MET A 1 84 ? 9.353 -1.316 5.806 1.00 97.31 84 MET A C 1
ATOM 698 O O . MET A 1 84 ? 8.467 -0.478 5.957 1.00 97.31 84 MET A O 1
ATOM 702 N N . ALA A 1 85 ? 9.507 -2.346 6.644 1.00 97.44 85 ALA A N 1
ATOM 703 C CA . ALA A 1 85 ? 8.575 -2.596 7.742 1.00 97.44 85 ALA A CA 1
ATOM 704 C C . ALA A 1 85 ? 8.481 -1.415 8.726 1.00 97.44 85 ALA A C 1
ATOM 706 O O . ALA A 1 85 ? 7.383 -1.035 9.132 1.00 97.44 85 AL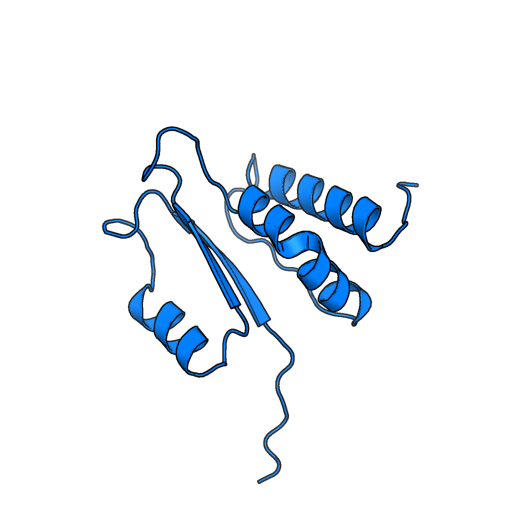A A O 1
ATOM 707 N N . ARG A 1 86 ? 9.619 -0.788 9.061 1.00 97.88 86 ARG A N 1
ATOM 708 C CA . ARG A 1 86 ? 9.668 0.379 9.954 1.00 97.88 86 ARG A CA 1
ATOM 709 C C . ARG A 1 86 ? 8.971 1.592 9.337 1.00 97.88 86 ARG A C 1
ATOM 711 O O . ARG A 1 86 ? 8.198 2.262 10.015 1.00 97.88 86 ARG A O 1
ATOM 718 N N . ASP A 1 87 ? 9.223 1.871 8.062 1.00 98.31 87 ASP A N 1
ATOM 719 C CA . ASP A 1 87 ? 8.650 3.036 7.383 1.00 98.31 87 ASP A CA 1
ATOM 720 C C . ASP A 1 87 ? 7.134 2.879 7.172 1.00 98.31 87 ASP A C 1
ATOM 722 O O . ASP A 1 87 ? 6.375 3.841 7.334 1.00 98.31 87 ASP A O 1
ATOM 726 N N . VAL A 1 88 ? 6.675 1.653 6.890 1.00 98.56 88 VAL A N 1
ATOM 727 C CA . VAL A 1 88 ? 5.246 1.310 6.842 1.00 98.56 88 VAL A CA 1
ATOM 728 C C . VAL A 1 88 ? 4.606 1.462 8.218 1.00 98.56 88 VAL A C 1
ATOM 730 O O . VAL A 1 88 ? 3.559 2.096 8.318 1.00 98.56 88 VAL A O 1
ATOM 733 N N . GLN A 1 89 ? 5.237 0.957 9.282 1.00 97.94 89 GLN A N 1
ATOM 734 C CA . GLN A 1 89 ? 4.728 1.108 10.648 1.00 97.94 89 GLN A CA 1
ATOM 735 C C . GLN A 1 89 ? 4.596 2.584 11.044 1.00 97.94 89 GLN A C 1
ATOM 737 O O . GLN A 1 89 ? 3.546 2.995 11.533 1.00 97.94 89 GLN A O 1
ATOM 742 N N . ASN A 1 90 ? 5.620 3.401 10.790 1.00 97.94 90 ASN A N 1
ATOM 743 C CA . ASN A 1 90 ? 5.579 4.837 11.083 1.00 97.94 90 ASN A CA 1
ATOM 744 C C . ASN A 1 90 ? 4.451 5.542 10.317 1.00 97.94 90 ASN A C 1
ATOM 746 O O . ASN A 1 90 ? 3.755 6.400 10.860 1.00 97.94 90 ASN A O 1
ATOM 750 N N . THR A 1 91 ? 4.243 5.156 9.059 1.00 98.56 91 THR A N 1
ATOM 751 C CA . THR A 1 91 ? 3.167 5.708 8.229 1.00 98.56 91 THR A CA 1
ATOM 752 C C . THR A 1 91 ? 1.795 5.283 8.736 1.00 98.56 91 THR A C 1
ATOM 754 O O . THR A 1 91 ? 0.891 6.110 8.810 1.00 98.56 91 THR A O 1
ATOM 757 N N . LEU A 1 92 ? 1.645 4.026 9.151 1.00 98.00 92 LEU A N 1
ATOM 758 C CA . LEU A 1 92 ? 0.420 3.528 9.761 1.00 98.00 92 LEU A CA 1
ATOM 759 C C . LEU A 1 92 ? 0.082 4.290 11.052 1.00 98.00 92 LEU A C 1
ATOM 761 O O . LEU A 1 92 ? -1.059 4.707 11.234 1.00 98.00 92 LEU A O 1
ATOM 765 N N . LEU A 1 93 ? 1.069 4.545 11.916 1.00 97.19 93 LEU A N 1
ATOM 766 C CA . LEU A 1 93 ? 0.877 5.366 13.116 1.00 97.19 93 LEU A CA 1
ATOM 767 C C . LEU A 1 93 ? 0.445 6.797 12.763 1.00 97.19 93 LEU A C 1
ATOM 769 O O . LEU A 1 93 ? -0.453 7.339 13.403 1.00 97.19 93 LEU A O 1
ATOM 773 N N . SER A 1 94 ? 1.031 7.394 11.718 1.00 97.81 94 SER A N 1
ATOM 774 C CA . SER A 1 94 ? 0.606 8.705 11.208 1.00 97.81 94 SER A CA 1
ATOM 775 C C . SER A 1 94 ? -0.852 8.693 10.744 1.00 97.81 94 SER A C 1
ATOM 777 O O . SER A 1 94 ? -1.592 9.609 11.079 1.00 97.81 94 SER A O 1
ATOM 779 N N . ILE A 1 95 ? -1.271 7.657 10.015 1.00 98.31 95 ILE A N 1
ATOM 780 C CA . ILE A 1 95 ? -2.651 7.479 9.536 1.00 98.31 95 ILE A CA 1
ATOM 781 C C . ILE A 1 95 ? -3.629 7.377 10.709 1.00 98.31 95 ILE A C 1
ATOM 783 O O . ILE A 1 95 ? -4.653 8.055 10.722 1.00 98.31 95 ILE A O 1
ATOM 787 N N . ILE A 1 96 ? -3.296 6.571 11.721 1.00 97.06 96 ILE A N 1
ATOM 788 C CA . ILE A 1 96 ? -4.123 6.386 12.922 1.00 97.06 96 ILE A CA 1
ATOM 789 C C . ILE A 1 96 ? -4.264 7.699 13.706 1.00 97.06 96 ILE A C 1
ATOM 791 O O . ILE A 1 96 ? -5.349 8.019 14.194 1.00 97.06 96 ILE A O 1
ATOM 795 N N . LYS A 1 97 ? -3.187 8.485 13.808 1.00 96.81 97 LYS A N 1
ATOM 796 C CA . LYS A 1 97 ? -3.216 9.816 14.429 1.00 96.81 97 LYS A CA 1
ATOM 797 C C . LYS A 1 97 ? -4.085 10.791 13.631 1.00 96.81 97 LYS A C 1
ATOM 799 O O . LYS A 1 97 ? -4.972 11.419 14.201 1.00 96.81 97 LYS A O 1
ATOM 804 N N . GLU A 1 98 ? -3.840 10.900 12.326 1.00 97.62 98 GLU A N 1
ATOM 805 C CA . GLU A 1 98 ? -4.478 11.883 11.441 1.00 97.62 98 GLU A CA 1
ATOM 806 C C . GLU A 1 98 ? -5.975 11.616 11.239 1.00 97.62 98 GLU A C 1
ATOM 808 O O . GLU A 1 98 ? -6.782 12.536 11.344 1.00 97.62 98 GLU A O 1
ATOM 813 N N . HIS A 1 99 ? -6.358 10.364 10.982 1.00 97.88 99 HIS A N 1
ATOM 814 C CA . HIS A 1 99 ? -7.740 10.009 10.643 1.00 97.88 99 HIS A CA 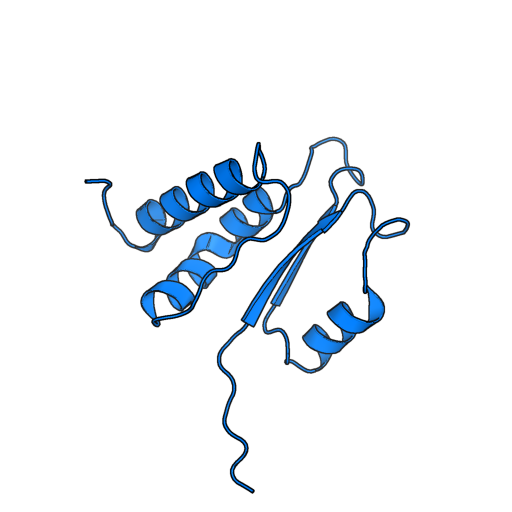1
ATOM 815 C C . HIS A 1 99 ? -8.532 9.431 11.819 1.00 97.88 99 HIS A C 1
ATOM 817 O O . HIS A 1 99 ? -9.753 9.563 11.844 1.00 97.88 99 HIS A O 1
ATOM 823 N N . GLY A 1 100 ? -7.859 8.838 12.810 1.00 95.56 100 GLY A N 1
ATOM 824 C CA . GLY A 1 100 ? -8.504 8.242 13.984 1.00 95.56 100 GLY A CA 1
ATOM 825 C C . GLY A 1 100 ? -8.548 9.133 15.225 1.00 95.56 100 GLY A C 1
ATOM 826 O O . GLY A 1 100 ? -9.125 8.729 16.240 1.00 95.56 100 GLY A O 1
ATOM 827 N N . GLY A 1 101 ? -7.905 10.308 15.189 1.00 93.69 101 GLY A N 1
ATOM 828 C CA . GLY A 1 101 ? -7.821 11.222 16.333 1.00 93.69 101 GLY A CA 1
ATOM 829 C C . GLY A 1 101 ? -7.169 10.591 17.570 1.00 93.69 101 G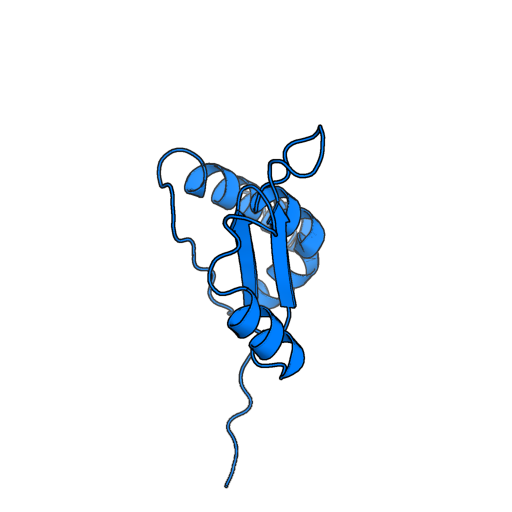LY A C 1
ATOM 830 O O . GLY A 1 101 ? -7.502 10.954 18.698 1.00 93.69 101 GLY A O 1
ATOM 831 N N . LYS A 1 102 ? -6.296 9.594 17.376 1.00 92.25 102 LYS A N 1
ATOM 832 C CA . LYS A 1 102 ? -5.611 8.877 18.461 1.00 92.25 102 LYS A CA 1
ATOM 833 C C . LYS A 1 102 ? -4.263 9.522 18.775 1.00 92.25 102 LYS A C 1
ATOM 835 O O . LYS A 1 102 ? -3.625 10.111 17.907 1.00 92.25 102 LYS A O 1
ATOM 840 N N . THR A 1 103 ? -3.797 9.351 20.005 1.00 88.44 103 THR A N 1
ATOM 841 C CA . THR A 1 103 ? -2.455 9.754 20.444 1.00 88.44 103 THR A CA 1
ATOM 842 C C . THR A 1 103 ? -1.618 8.522 20.771 1.00 88.44 103 THR A C 1
ATOM 844 O O . THR A 1 103 ? -2.157 7.491 21.172 1.00 88.44 103 THR A O 1
ATOM 847 N N . GLU A 1 104 ? -0.298 8.617 20.602 1.00 79.69 104 GLU A N 1
ATOM 848 C CA . GLU A 1 104 ? 0.613 7.610 21.162 1.00 79.69 104 GLU A CA 1
ATOM 849 C C . GLU A 1 104 ? 0.549 7.662 22.691 1.00 79.69 104 GLU A C 1
ATOM 851 O O . GLU A 1 104 ? 0.301 8.725 23.268 1.00 79.69 104 GLU A O 1
ATOM 856 N N . THR A 1 105 ? 0.710 6.502 23.324 1.00 68.31 105 THR A N 1
ATOM 857 C CA . THR A 1 105 ? 0.718 6.338 24.785 1.00 68.31 105 THR A CA 1
ATOM 858 C C . THR A 1 105 ? 2.109 5.953 25.250 1.00 68.31 105 THR A C 1
ATOM 860 O O . THR A 1 105 ? 2.789 5.235 24.480 1.00 68.31 105 THR A O 1
#

Nearest PDB structures (foldseek):
  3qft-assembly1_A  TM=9.812E-01  e=5.611E-11  Homo sapiens
  3qfs-assembly1_A  TM=9.809E-01  e=5.990E-11  Homo sapiens
  3qfc-assembly2_B  TM=9.751E-01  e=8.871E-11  Homo sapiens
  5urh-assembly2_B  TM=9.546E-01  e=4.864E-10  Rattus norvegicus
  1ddi-assembly1_A  TM=9.669E-01  e=8.113E-09  Escherichia coli

Radius of gyration: 15.06 Å; Cα contacts (8 Å, |Δi|>4): 120; chains: 1; bounding box: 41×32×42 Å

Secondary structure (DSSP, 8-state):
--PPPPPP-EEEEEES-HHHH-TTHHHHHHHHHTTSSSEEEEEESSSSSSPP-HHHHHHHTHHHHHHHHHTT------S-TTTHHHHHHHHHHHHHHHHH-----